Protein AF-A0A316L493-F1 (afdb_monomer)

Secondary structure (DSSP, 8-state):
---HHHHHHHHHHTT--HHHHHHHHHHTT-S---SSHHHHHHHHHHHHHHHH---PPPPPPEETTEEEEE-TTS-EEE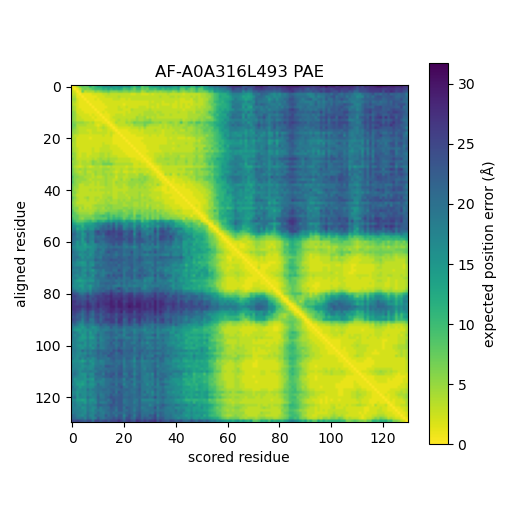EEEEEEETTEEEEEEEE-----GGGTT-EEEETTEEEEE-TTS-EEEEEE--

Mean predicted aligned error: 12.05 Å

Solvent-accessible surface area (backbone atoms only — not comparable to full-atom values): 7622 Å² total; per-residue (Å²): 131,80,53,68,28,53,51,41,54,48,29,57,73,73,67,51,52,68,66,58,38,40,48,54,36,43,76,67,65,46,95,70,77,67,93,45,73,72,52,38,52,54,50,22,50,53,44,41,45,64,73,70,40,88,73,70,72,81,75,76,50,64,54,96,88,33,52,28,45,70,27,74,81,76,44,76,40,47,42,38,56,50,74,78,50,99,87,41,64,40,92,61,62,39,70,58,63,66,72,38,66,94,43,37,61,38,72,42,42,38,94,60,26,41,37,35,26,36,81,80,4,40,46,76,44,81,43,76,61,129

Structure (mmCIF, N/CA/C/O backbone):
data_AF-A0A316L493-F1
#
_entry.id   AF-A0A316L493-F1
#
loop_
_atom_site.group_PDB
_atom_site.id
_atom_site.type_symbol
_atom_site.label_atom_id
_atom_site.label_alt_id
_atom_site.label_comp_id
_atom_site.label_asym_id
_atom_site.label_entity_id
_atom_site.label_seq_id
_atom_site.pdbx_PDB_ins_code
_atom_site.Cartn_x
_atom_site.Cartn_y
_atom_site.Cartn_z
_atom_site.occupancy
_atom_site.B_iso_or_equiv
_atom_site.auth_seq_id
_atom_site.auth_comp_id
_atom_site.auth_asym_id
_atom_site.auth_atom_id
_atom_site.pdbx_PDB_model_num
ATOM 1 N N . MET A 1 1 ? -22.157 -15.270 19.220 1.00 55.69 1 MET A N 1
ATOM 2 C CA . MET A 1 1 ? -21.992 -14.201 20.227 1.00 55.69 1 MET A CA 1
ATOM 3 C C . MET A 1 1 ? -21.548 -12.965 19.472 1.00 55.69 1 MET A C 1
ATOM 5 O O . MET A 1 1 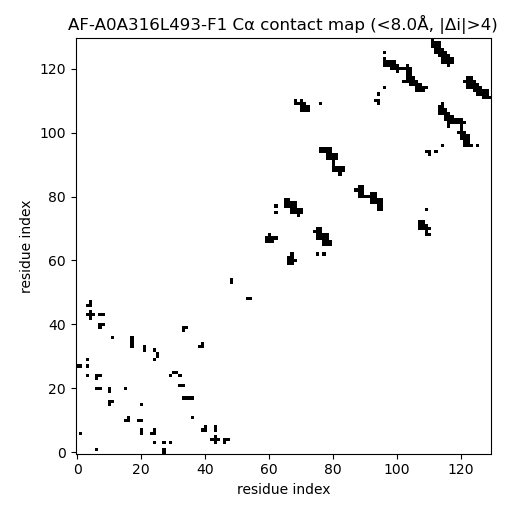? -20.551 -13.060 18.767 1.00 55.69 1 MET A O 1
ATOM 9 N N . ALA A 1 2 ? -22.327 -11.883 19.504 1.00 64.06 2 ALA A N 1
ATOM 10 C CA . ALA A 1 2 ? -21.920 -10.636 18.862 1.00 64.06 2 ALA A CA 1
ATOM 11 C C . ALA A 1 2 ? -20.696 -10.079 19.595 1.00 64.06 2 ALA A C 1
ATOM 13 O O . ALA A 1 2 ? -20.645 -10.099 20.827 1.00 64.06 2 ALA A O 1
ATOM 14 N N . LYS A 1 3 ? -19.699 -9.631 18.838 1.00 84.19 3 LYS A N 1
ATOM 15 C CA . LYS A 1 3 ? -18.497 -9.021 19.398 1.00 84.19 3 LYS A CA 1
ATOM 16 C C . LYS A 1 3 ? -18.849 -7.641 19.941 1.00 84.19 3 LYS A C 1
ATOM 18 O O . LYS A 1 3 ? -19.532 -6.864 19.275 1.00 84.19 3 LYS A O 1
ATOM 23 N N . PHE A 1 4 ? -18.381 -7.310 21.143 1.00 88.94 4 PHE A N 1
ATOM 24 C CA . PHE A 1 4 ? -18.660 -6.005 21.753 1.00 88.94 4 PHE A CA 1
ATOM 25 C C . PHE A 1 4 ? -18.145 -4.848 20.882 1.00 88.94 4 PHE A C 1
ATOM 27 O O . PHE A 1 4 ? -18.761 -3.784 20.839 1.00 88.94 4 PHE A O 1
ATOM 34 N N . SER A 1 5 ? -17.049 -5.068 20.145 1.00 87.19 5 SER A N 1
ATOM 35 C CA . SER A 1 5 ? -16.511 -4.113 19.171 1.00 87.19 5 SER A CA 1
ATOM 36 C C . SER A 1 5 ? -17.519 -3.786 18.056 1.00 87.19 5 SER A C 1
ATOM 38 O O . SER A 1 5 ? -17.696 -2.620 17.703 1.00 87.19 5 SER A O 1
ATOM 40 N N . GLU A 1 6 ? -18.226 -4.791 17.538 1.00 88.06 6 GLU A N 1
ATOM 41 C CA . GLU A 1 6 ? -19.202 -4.659 16.453 1.00 88.06 6 GLU A CA 1
ATOM 42 C C . GLU A 1 6 ? -20.473 -3.945 16.911 1.00 88.06 6 GLU A C 1
ATOM 44 O O . GLU A 1 6 ? -20.967 -3.080 16.190 1.00 88.06 6 GLU A O 1
ATOM 49 N N . ILE A 1 7 ? -20.960 -4.246 18.120 1.00 89.56 7 ILE A N 1
ATOM 50 C CA . ILE A 1 7 ? -22.132 -3.580 18.716 1.00 89.56 7 ILE A CA 1
ATOM 51 C C . ILE A 1 7 ? -21.896 -2.068 18.792 1.00 89.56 7 ILE A C 1
ATOM 53 O O . ILE A 1 7 ? -22.732 -1.274 18.363 1.00 89.56 7 ILE A O 1
ATOM 57 N N . ILE A 1 8 ? -20.716 -1.661 19.264 1.00 89.44 8 ILE A N 1
ATOM 58 C CA . ILE A 1 8 ? -20.372 -0.244 19.394 1.00 89.44 8 ILE A CA 1
ATOM 59 C C . ILE A 1 8 ? -20.182 0.416 18.020 1.00 89.44 8 ILE A C 1
ATOM 61 O O . ILE A 1 8 ? -20.673 1.523 17.791 1.00 89.44 8 ILE A O 1
ATOM 65 N N . LEU A 1 9 ? -19.477 -0.247 17.095 1.00 88.44 9 LEU A N 1
ATOM 66 C CA . LEU A 1 9 ? -19.215 0.298 15.759 1.00 88.44 9 LEU A CA 1
ATOM 67 C C . LEU A 1 9 ? -20.494 0.444 14.931 1.00 88.44 9 LEU A C 1
ATOM 69 O O . LEU A 1 9 ? -20.652 1.461 14.255 1.00 88.44 9 LEU A O 1
ATOM 73 N N . ASN A 1 10 ? -21.390 -0.542 14.977 1.00 88.94 10 ASN A N 1
ATOM 74 C CA . ASN A 1 10 ? -22.662 -0.490 14.262 1.00 88.94 10 ASN A CA 1
ATOM 75 C C . ASN A 1 10 ? -23.610 0.505 14.925 1.00 88.94 10 ASN A C 1
ATOM 77 O O . ASN A 1 10 ? -24.116 1.379 14.237 1.00 88.94 10 ASN A O 1
ATOM 81 N N . GLY A 1 11 ? -23.733 0.493 16.257 1.00 87.50 11 GLY A N 1
ATOM 82 C CA . GLY A 1 11 ? -24.549 1.478 16.967 1.00 87.50 11 GLY A CA 1
ATOM 83 C C . GLY A 1 11 ? -24.139 2.922 16.672 1.00 87.50 11 GLY A C 1
ATOM 84 O O . GLY A 1 11 ? -24.996 3.757 16.397 1.00 87.50 11 GLY A O 1
ATOM 85 N N . LYS A 1 12 ? -22.832 3.214 16.606 1.00 86.44 12 LYS A N 1
ATOM 86 C CA . LYS A 1 12 ? -22.351 4.536 16.179 1.00 86.44 12 LYS A CA 1
ATOM 87 C C . LYS A 1 12 ? -22.729 4.858 14.725 1.00 86.44 12 LYS A C 1
ATOM 89 O O . LYS A 1 12 ? -23.133 5.985 14.451 1.00 86.44 12 LYS A O 1
ATOM 94 N N . LYS A 1 13 ? -22.559 3.915 13.791 1.00 88.44 13 LYS A N 1
ATOM 95 C CA . LYS A 1 13 ? -22.896 4.118 12.366 1.00 88.44 13 LYS A CA 1
ATOM 96 C C . LYS A 1 13 ? -24.390 4.338 12.149 1.00 88.44 13 LYS A C 1
ATOM 98 O O . LYS A 1 13 ? -24.758 5.171 11.330 1.00 88.44 13 LYS A O 1
ATOM 103 N N . ASP A 1 14 ? -25.210 3.629 12.913 1.00 87.94 14 ASP A N 1
ATOM 104 C CA . ASP A 1 14 ? -26.668 3.691 12.859 1.00 87.94 14 ASP A CA 1
ATOM 105 C C . ASP A 1 14 ? -27.228 4.919 13.603 1.00 87.94 14 ASP A C 1
ATOM 107 O O . ASP A 1 14 ? -28.436 5.134 13.621 1.00 87.94 14 ASP A O 1
ATOM 111 N N . GLY A 1 15 ? -26.365 5.733 14.226 1.00 86.69 15 GLY A N 1
ATOM 112 C CA . GLY A 1 15 ? -26.767 6.919 14.983 1.00 86.69 15 GLY A CA 1
ATOM 113 C C . GLY A 1 15 ? -27.461 6.607 16.311 1.00 86.69 15 GLY A C 1
ATOM 114 O O . GLY A 1 15 ? -28.144 7.479 16.847 1.00 86.69 15 GLY A O 1
ATOM 115 N N . LYS A 1 16 ? -27.292 5.390 16.847 1.00 88.62 16 LYS A N 1
ATOM 116 C CA . LYS A 1 16 ? -27.854 4.990 18.141 1.00 88.62 16 LYS A CA 1
ATOM 117 C C . LYS A 1 16 ? -27.262 5.817 19.276 1.00 88.62 16 LYS A C 1
ATOM 119 O O . LYS A 1 16 ? -26.096 6.225 19.261 1.00 88.62 16 LYS A O 1
ATOM 124 N N . THR A 1 17 ? -28.074 6.017 20.298 1.00 89.50 17 THR A N 1
ATOM 125 C CA . THR A 1 17 ? -27.675 6.667 21.543 1.00 89.50 17 THR A CA 1
ATOM 126 C C . THR A 1 17 ? -26.778 5.753 22.386 1.00 89.50 17 THR A C 1
ATOM 128 O O . THR A 1 17 ? -26.774 4.529 22.251 1.00 89.50 17 THR A O 1
ATOM 131 N N . LEU A 1 18 ? -26.020 6.347 23.313 1.00 87.94 18 LEU A N 1
ATOM 132 C CA . LEU A 1 18 ? -25.192 5.601 24.272 1.00 87.94 18 LEU A CA 1
ATOM 133 C C . LEU A 1 18 ? -25.994 4.600 25.106 1.00 87.94 18 LEU A C 1
ATOM 135 O O . LEU A 1 18 ? -25.470 3.549 25.466 1.00 87.94 18 LEU A O 1
ATOM 139 N N . GLU A 1 19 ? -27.243 4.930 25.429 1.00 88.69 19 GLU A N 1
ATOM 140 C CA . GLU A 1 19 ? -28.122 4.073 26.222 1.00 88.69 19 GLU A CA 1
ATOM 141 C C . GLU A 1 19 ? -28.489 2.799 25.463 1.00 88.69 19 GLU A C 1
ATOM 143 O O . GLU A 1 19 ? -28.388 1.705 26.017 1.00 88.69 19 GLU A O 1
ATOM 148 N N . GLU A 1 20 ? -28.829 2.926 24.179 1.00 90.56 20 GLU A N 1
ATOM 149 C CA . GLU A 1 20 ? -29.121 1.789 23.303 1.00 90.56 20 GLU A CA 1
ATOM 150 C C . GLU A 1 20 ? -27.888 0.898 23.125 1.00 90.56 20 GLU A C 1
ATOM 152 O O . GLU A 1 20 ? -27.977 -0.319 23.286 1.00 90.56 20 GLU A O 1
ATOM 157 N N . ILE A 1 21 ? -26.715 1.500 22.898 1.00 90.25 21 ILE A N 1
ATOM 158 C CA . ILE A 1 21 ? -25.452 0.756 22.783 1.00 90.25 21 ILE A CA 1
ATOM 159 C C . ILE A 1 21 ? -25.131 0.025 24.096 1.00 90.25 21 ILE A C 1
ATOM 161 O O . ILE A 1 21 ? -24.781 -1.153 24.078 1.00 90.25 21 ILE A O 1
ATOM 165 N N . ASN A 1 22 ? -25.277 0.682 25.250 1.00 90.50 22 ASN A N 1
ATOM 166 C CA . ASN A 1 22 ? -25.043 0.061 26.558 1.00 90.50 22 ASN A CA 1
ATOM 167 C C . ASN A 1 22 ? -26.040 -1.068 26.860 1.00 90.50 22 ASN A C 1
ATOM 169 O O . ASN A 1 22 ? -25.666 -2.058 27.494 1.00 90.50 22 ASN A O 1
ATOM 173 N N . LYS A 1 23 ? -27.291 -0.945 26.401 1.00 92.50 23 LYS A N 1
ATOM 174 C CA . LYS A 1 23 ? -28.301 -1.999 26.521 1.00 92.50 23 LYS A CA 1
ATOM 175 C C . LYS A 1 23 ? -27.908 -3.230 25.704 1.00 92.50 23 LYS A C 1
ATOM 177 O O . LYS A 1 23 ? -27.852 -4.320 26.266 1.00 92.50 23 LYS A O 1
ATOM 182 N N . GLU A 1 24 ? -27.548 -3.046 24.436 1.00 89.75 24 GLU A N 1
ATOM 183 C CA . GLU A 1 24 ? -27.096 -4.134 23.555 1.00 89.75 24 GLU A CA 1
ATOM 184 C C . GLU A 1 24 ? -25.806 -4.792 24.071 1.00 89.75 24 GLU A C 1
ATOM 186 O O . GLU A 1 24 ? -25.676 -6.015 24.052 1.00 89.75 24 GLU A O 1
ATOM 191 N N . LEU A 1 25 ? -24.869 -4.004 24.609 1.00 89.62 25 LEU A N 1
ATOM 192 C CA . LEU A 1 25 ? -23.659 -4.524 25.251 1.00 89.62 25 LEU A CA 1
ATOM 193 C C . LEU A 1 25 ? -23.988 -5.396 26.468 1.00 89.62 25 LEU A C 1
ATOM 195 O O . LEU A 1 25 ? -23.423 -6.480 26.614 1.00 89.62 25 LEU A O 1
ATOM 199 N N . LYS A 1 26 ? -24.910 -4.953 27.330 1.00 90.44 26 LYS A N 1
ATOM 200 C CA . LYS A 1 26 ? -25.338 -5.711 28.513 1.00 90.44 26 LYS A CA 1
ATOM 201 C C . LYS A 1 26 ? -26.075 -6.997 28.130 1.00 90.44 26 LYS A C 1
ATOM 203 O O . LYS A 1 26 ? -25.822 -8.033 28.738 1.00 90.44 26 LYS A O 1
ATOM 208 N N . GLU A 1 27 ? -26.929 -6.950 27.108 1.00 89.69 27 GLU A N 1
ATOM 209 C CA . GLU A 1 27 ? -27.595 -8.132 26.535 1.00 89.69 27 GLU A CA 1
ATOM 210 C C . GLU A 1 27 ? -26.586 -9.118 25.926 1.00 89.69 27 GLU A C 1
ATOM 212 O O . GLU A 1 27 ? -26.744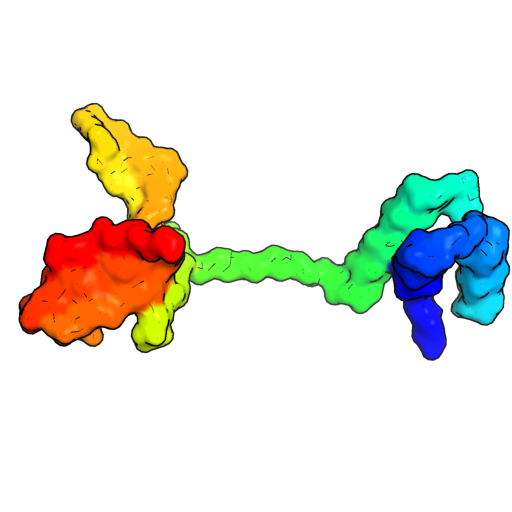 -10.330 26.061 1.00 89.69 27 GLU A O 1
ATOM 217 N N . ALA A 1 28 ? -25.497 -8.612 25.342 1.00 87.88 28 ALA A N 1
ATOM 218 C CA . ALA A 1 28 ? -24.373 -9.419 24.873 1.00 87.88 28 ALA A CA 1
ATOM 219 C C . ALA A 1 28 ? -23.449 -9.925 26.006 1.00 87.88 28 ALA A C 1
ATOM 221 O O . ALA A 1 28 ? -22.490 -10.648 25.731 1.00 87.88 28 ALA A O 1
ATOM 222 N N . GLY A 1 29 ? -23.730 -9.580 27.270 1.00 87.69 29 GLY A N 1
ATOM 223 C CA . GLY A 1 29 ? -22.994 -10.050 28.448 1.00 87.69 29 GLY A CA 1
ATOM 224 C C . GLY A 1 29 ? -21.827 -9.160 28.889 1.00 87.69 29 GLY A C 1
ATOM 225 O O . GLY A 1 29 ? -20.962 -9.621 29.634 1.00 87.69 29 GLY A O 1
ATOM 226 N N . ALA A 1 30 ? -21.763 -7.902 28.444 1.00 87.19 30 ALA A N 1
ATOM 227 C CA . ALA A 1 30 ? -20.734 -6.967 28.889 1.00 87.19 30 ALA A CA 1
ATOM 228 C C . ALA A 1 30 ? -20.904 -6.613 30.376 1.00 87.19 30 ALA A C 1
ATOM 230 O O . ALA A 1 30 ? -21.992 -6.276 30.841 1.00 87.19 30 ALA A O 1
ATOM 231 N N . THR A 1 31 ? -19.795 -6.612 31.116 1.00 88.69 31 THR A N 1
ATOM 232 C CA . THR A 1 31 ? -19.725 -6.178 32.525 1.00 88.69 31 THR A CA 1
ATOM 233 C C . THR A 1 31 ? -19.343 -4.702 32.681 1.00 88.69 31 THR A C 1
ATOM 235 O O . THR A 1 31 ? -19.122 -4.232 33.795 1.00 88.69 31 THR A O 1
ATOM 238 N N . PHE A 1 32 ? -19.248 -3.959 31.574 1.00 87.75 32 PHE A N 1
ATOM 239 C CA . PHE A 1 32 ? -18.854 -2.551 31.535 1.00 87.75 32 PHE A CA 1
ATOM 240 C C . PHE A 1 32 ? -19.915 -1.697 30.833 1.00 87.75 32 PHE A C 1
ATOM 242 O O . PHE A 1 32 ? -20.699 -2.194 30.029 1.00 87.75 32 PHE A O 1
ATOM 249 N N . SER A 1 33 ? -19.901 -0.395 31.114 1.00 87.94 33 SER A N 1
ATOM 250 C CA . SER A 1 33 ? -20.774 0.609 30.498 1.00 87.94 33 SER A CA 1
ATOM 251 C C . SER A 1 33 ? -19.949 1.779 29.975 1.00 87.94 33 SER A C 1
ATOM 253 O O . SER A 1 33 ? -18.997 2.204 30.632 1.00 87.94 33 SER A O 1
ATOM 255 N N . LEU A 1 34 ? -20.344 2.325 28.833 1.00 89.38 34 LEU A N 1
ATOM 256 C CA . LEU A 1 34 ? -19.712 3.472 28.188 1.00 89.38 34 LEU A CA 1
ATOM 257 C C . LEU A 1 34 ? -20.307 4.780 28.724 1.00 89.38 34 LEU A C 1
ATOM 259 O O . LEU A 1 34 ? -21.529 4.878 28.858 1.00 89.38 34 LEU A O 1
ATOM 263 N N . LYS A 1 35 ? -19.469 5.788 29.005 1.00 88.69 35 LYS A N 1
ATOM 264 C CA . LYS A 1 35 ? -19.911 7.098 29.528 1.00 88.69 35 LYS A CA 1
ATOM 265 C C . LYS A 1 35 ? -19.957 8.194 28.465 1.00 88.69 35 LYS A C 1
ATOM 267 O O . LYS A 1 35 ? -20.566 9.235 28.684 1.00 88.69 35 LYS A O 1
A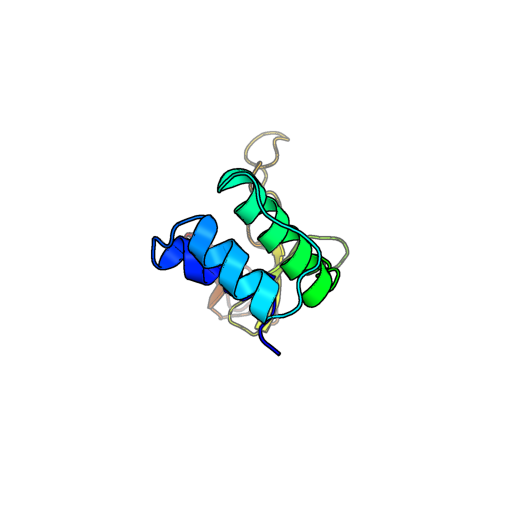TOM 272 N N . SER A 1 36 ? -19.302 7.990 27.323 1.00 89.12 36 SER A N 1
ATOM 273 C CA . SER A 1 36 ? -19.302 8.929 26.197 1.00 89.12 36 SER A CA 1
ATOM 274 C C . SER A 1 36 ? -19.085 8.205 24.864 1.00 89.12 36 SER A C 1
ATOM 276 O O . SER A 1 36 ? -18.528 7.108 24.834 1.00 89.12 36 SER A O 1
ATOM 278 N N . MET A 1 37 ? -19.473 8.828 23.745 1.00 83.38 37 MET A N 1
ATOM 279 C CA . MET A 1 37 ? -19.239 8.260 22.407 1.00 83.38 37 MET A CA 1
ATOM 280 C C . MET A 1 37 ? -17.744 8.197 22.065 1.00 83.38 37 MET A C 1
ATOM 282 O O . MET A 1 37 ? -17.297 7.252 21.426 1.00 83.38 37 MET A O 1
ATOM 286 N N . SER A 1 38 ? -16.944 9.144 22.567 1.00 85.12 38 SER A N 1
ATOM 287 C CA . SER A 1 38 ? -15.483 9.093 22.434 1.00 85.12 38 SER A CA 1
ATOM 288 C C . SER A 1 38 ? -14.884 7.879 23.151 1.00 85.12 38 SER A C 1
ATOM 290 O O . SER A 1 38 ? -13.959 7.250 22.638 1.00 85.12 38 SER A O 1
ATOM 292 N N . GLU A 1 39 ? -15.397 7.537 24.336 1.00 85.62 39 GLU A N 1
ATOM 293 C CA . GLU A 1 39 ? -14.982 6.336 25.066 1.00 85.62 39 GLU A CA 1
ATOM 294 C C . GLU A 1 39 ? -15.440 5.065 24.343 1.00 85.62 39 GLU A C 1
ATOM 296 O O . GLU A 1 39 ? -14.673 4.108 24.248 1.00 85.62 39 GLU A O 1
ATOM 301 N N . ALA A 1 40 ? -16.653 5.079 23.782 1.00 85.44 40 ALA A N 1
ATOM 302 C CA . ALA A 1 40 ? -17.186 3.998 22.959 1.00 85.44 40 ALA A CA 1
ATOM 303 C C . ALA A 1 40 ? -16.229 3.651 21.809 1.00 85.44 40 ALA A C 1
ATOM 305 O O . ALA A 1 40 ? -15.865 2.490 21.633 1.00 85.44 40 ALA A O 1
ATOM 306 N N . GLU A 1 41 ? -15.743 4.654 21.079 1.00 84.31 41 GLU A N 1
ATOM 307 C CA . GLU A 1 41 ? -14.795 4.460 19.976 1.00 84.31 41 GLU A CA 1
ATOM 308 C C . GLU A 1 41 ? -13.464 3.866 20.428 1.00 84.31 41 GLU A C 1
ATOM 310 O O . GLU A 1 41 ? -12.980 2.901 19.829 1.00 84.31 41 GLU A O 1
ATOM 315 N N . ALA A 1 42 ? -12.883 4.413 21.498 1.00 85.44 42 ALA A N 1
ATOM 316 C CA . ALA A 1 42 ? -11.634 3.905 22.052 1.00 85.44 42 ALA A CA 1
ATOM 317 C C . ALA A 1 42 ? -11.789 2.448 22.515 1.00 85.44 42 ALA A C 1
ATOM 319 O O . ALA A 1 42 ? -10.937 1.604 22.227 1.00 85.44 42 ALA A O 1
ATOM 320 N N . LYS A 1 43 ? -12.910 2.134 23.175 1.00 86.56 43 LYS A N 1
ATOM 321 C CA . LYS A 1 43 ? -13.218 0.786 23.654 1.00 86.56 43 LYS A CA 1
ATOM 322 C C . LYS A 1 43 ? -13.446 -0.184 22.500 1.00 86.56 43 LYS A C 1
ATOM 324 O O . LYS A 1 43 ? -12.906 -1.284 22.533 1.00 86.56 43 LYS A O 1
ATOM 329 N N . ALA A 1 44 ? -14.187 0.225 21.472 1.00 85.44 44 ALA A N 1
ATOM 330 C CA . ALA A 1 44 ? -14.432 -0.585 20.286 1.00 85.44 44 ALA A CA 1
ATOM 331 C C . ALA A 1 44 ? -13.133 -0.909 19.545 1.00 85.44 44 ALA A C 1
ATOM 333 O O . ALA A 1 44 ? -12.931 -2.052 19.140 1.00 85.44 44 ALA A O 1
ATOM 334 N N . LYS A 1 45 ? -12.230 0.072 19.417 1.00 82.88 45 LYS A N 1
ATOM 335 C CA . LYS A 1 45 ? -10.905 -0.131 18.825 1.00 82.88 45 LYS A CA 1
ATOM 336 C C . LYS A 1 45 ? -10.068 -1.115 19.645 1.00 82.88 45 LYS A C 1
ATOM 338 O O . LYS A 1 45 ? -9.549 -2.064 19.074 1.00 82.88 45 LYS A O 1
ATOM 343 N N . ALA A 1 46 ? -10.005 -0.943 20.966 1.00 84.75 46 ALA A N 1
ATOM 344 C CA . ALA A 1 46 ? -9.264 -1.844 21.849 1.00 84.75 46 ALA A CA 1
ATOM 345 C C . ALA A 1 46 ? -9.823 -3.280 21.836 1.00 84.75 46 ALA A C 1
ATOM 347 O O . ALA A 1 46 ? -9.061 -4.238 21.759 1.00 84.75 46 ALA A O 1
ATOM 348 N N . LEU A 1 47 ? -11.152 -3.438 21.861 1.00 84.75 47 LEU A N 1
ATOM 349 C CA . LEU A 1 47 ? -11.817 -4.742 21.747 1.00 84.75 47 LEU A CA 1
ATOM 350 C C . LEU A 1 47 ? -11.531 -5.392 20.393 1.00 84.75 47 LEU A C 1
ATOM 352 O O . LEU A 1 47 ? -11.222 -6.576 20.337 1.00 84.75 47 LEU A O 1
ATOM 356 N N . LYS A 1 48 ? -11.572 -4.612 19.309 1.00 82.19 48 LYS A N 1
ATOM 357 C CA . LYS A 1 48 ? -11.244 -5.101 17.970 1.00 82.19 48 LYS A CA 1
ATOM 358 C C . LYS A 1 48 ? -9.781 -5.534 17.869 1.00 82.19 48 LYS A C 1
ATOM 360 O O . LYS A 1 48 ? -9.513 -6.581 17.302 1.00 82.19 48 LYS A O 1
ATOM 365 N N . GLU A 1 49 ? -8.846 -4.777 18.440 1.00 79.75 49 GLU A N 1
ATOM 366 C CA . GLU A 1 49 ? -7.424 -5.151 18.502 1.00 79.75 49 GLU A CA 1
ATOM 367 C C . GLU A 1 49 ? -7.198 -6.417 19.348 1.00 79.75 49 GLU A C 1
ATOM 369 O O . GLU A 1 49 ? -6.386 -7.265 18.985 1.00 79.75 49 GLU A O 1
ATOM 374 N N . GLN A 1 50 ? -7.948 -6.592 20.440 1.00 79.12 50 GLN A N 1
ATOM 375 C CA . GLN A 1 50 ? -7.911 -7.813 21.248 1.00 79.12 50 GLN A CA 1
ATOM 376 C C . GLN A 1 50 ? -8.483 -9.026 20.491 1.00 79.12 50 GLN A C 1
ATOM 378 O O . GLN A 1 50 ? -7.934 -10.122 20.585 1.00 79.12 50 GLN A O 1
ATOM 383 N N . GLU A 1 51 ? -9.569 -8.839 19.737 1.00 75.25 51 GLU A N 1
ATOM 384 C CA . GLU A 1 51 ? -10.236 -9.885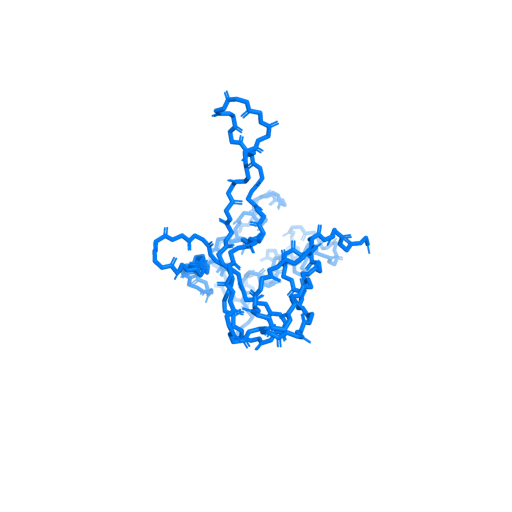 18.948 1.00 75.25 51 GLU A CA 1
ATOM 385 C C . GLU A 1 51 ? -9.459 -10.274 17.686 1.00 75.25 51 GLU A C 1
ATOM 387 O O . GLU A 1 51 ? -9.430 -11.445 17.313 1.00 75.25 51 GLU A O 1
ATOM 392 N N . GLU A 1 52 ? -8.864 -9.297 17.003 1.00 69.44 52 GLU A N 1
ATOM 393 C CA . GLU A 1 52 ? -8.048 -9.509 15.806 1.00 69.44 52 GLU A CA 1
ATOM 394 C C . GLU A 1 52 ? -6.624 -9.979 16.143 1.00 69.44 52 GLU A C 1
ATOM 396 O O . GLU A 1 52 ? -5.889 -10.400 15.247 1.00 69.44 52 GLU A O 1
ATOM 401 N N . GLY A 1 53 ? -6.247 -9.930 17.425 1.00 65.56 53 GLY A N 1
ATOM 402 C CA . GLY A 1 53 ? -4.880 -10.130 17.882 1.00 65.56 53 GLY A CA 1
ATOM 403 C C . GLY A 1 53 ? -3.954 -9.001 17.420 1.00 65.56 53 GLY A C 1
ATOM 404 O O . GLY A 1 53 ? -4.324 -8.118 16.643 1.00 65.56 53 GLY A O 1
ATOM 405 N N . PHE A 1 54 ? -2.703 -9.025 17.883 1.00 63.72 54 PHE A N 1
ATOM 406 C CA . PHE A 1 54 ? -1.687 -8.109 17.371 1.00 63.72 54 PHE A CA 1
ATOM 407 C C . PHE A 1 54 ? -1.444 -8.396 15.882 1.00 63.72 54 PHE A C 1
ATOM 409 O O . PHE A 1 54 ? -0.684 -9.296 15.518 1.00 63.72 54 PHE A O 1
ATOM 416 N N . LYS A 1 55 ? -2.082 -7.616 15.007 1.00 59.97 55 LYS A N 1
ATOM 417 C CA . LYS A 1 55 ? -1.744 -7.571 13.586 1.00 59.97 55 LYS A CA 1
ATOM 418 C C . LYS A 1 55 ? -0.397 -6.873 13.457 1.00 59.97 55 LYS A C 1
ATOM 420 O O . LYS A 1 55 ? -0.326 -5.647 13.373 1.00 59.97 55 LYS A O 1
ATOM 425 N N . LYS A 1 56 ? 0.680 -7.662 13.482 1.00 52.94 56 LYS A N 1
ATOM 426 C CA . LYS A 1 56 ? 2.018 -7.192 13.116 1.00 52.94 56 LYS A CA 1
ATOM 427 C C . LYS A 1 56 ? 1.885 -6.493 11.762 1.00 52.94 56 LYS A C 1
ATOM 429 O O . LYS A 1 56 ? 1.337 -7.083 10.833 1.00 52.94 56 LYS A O 1
ATOM 434 N N . GLY A 1 57 ? 2.303 -5.228 11.684 1.00 61.03 57 GLY A N 1
ATOM 435 C CA . GLY A 1 57 ? 2.312 -4.499 10.417 1.00 61.03 57 GLY A CA 1
ATOM 436 C C . GLY A 1 57 ? 3.010 -5.350 9.363 1.00 61.03 57 GLY A C 1
ATOM 437 O O . GLY A 1 57 ? 4.010 -5.999 9.677 1.00 61.03 57 GLY A O 1
ATOM 438 N N . GLU A 1 58 ? 2.441 -5.409 8.162 1.00 65.38 58 GLU A N 1
ATOM 439 C CA . GLU A 1 58 ? 2.996 -6.210 7.077 1.00 65.38 58 GLU A CA 1
ATOM 440 C C . GLU A 1 58 ? 4.452 -5.784 6.871 1.00 65.38 58 GLU A C 1
ATOM 442 O O . GLU A 1 58 ? 4.740 -4.599 6.668 1.00 65.38 58 GLU A O 1
ATOM 447 N N . GLU A 1 59 ? 5.381 -6.726 7.053 1.00 68.75 59 GLU A N 1
ATOM 448 C CA . GLU A 1 59 ? 6.793 -6.400 6.932 1.00 68.75 59 GLU A CA 1
ATOM 449 C C . GLU A 1 59 ? 7.045 -5.955 5.493 1.00 68.75 59 GLU A C 1
ATOM 451 O O . GLU A 1 59 ? 6.678 -6.667 4.554 1.00 68.75 59 GLU A O 1
ATOM 456 N N . PRO A 1 60 ? 7.636 -4.766 5.292 1.00 78.94 60 PRO A N 1
ATOM 457 C CA . PRO A 1 60 ? 7.908 -4.294 3.952 1.00 78.94 60 PRO A CA 1
ATOM 458 C C . PRO A 1 60 ? 8.817 -5.298 3.250 1.00 78.94 60 PRO A C 1
ATOM 460 O O . PRO A 1 60 ? 9.796 -5.772 3.827 1.00 78.94 60 PRO A O 1
ATOM 463 N N . LEU A 1 61 ? 8.507 -5.600 1.991 1.00 84.62 61 LEU A N 1
ATOM 464 C CA . LEU A 1 61 ? 9.339 -6.476 1.182 1.00 84.62 61 LEU A CA 1
ATOM 465 C C . LEU A 1 61 ? 10.754 -5.885 1.107 1.00 84.62 61 LEU A C 1
ATOM 467 O O . LEU A 1 61 ? 10.937 -4.744 0.682 1.00 84.62 61 LEU A O 1
ATOM 471 N N . MET A 1 62 ? 11.756 -6.651 1.531 1.00 86.69 62 MET A N 1
ATOM 472 C CA . MET A 1 62 ? 13.164 -6.257 1.482 1.00 86.69 62 MET A CA 1
ATOM 473 C C . MET A 1 62 ? 13.913 -7.175 0.518 1.00 86.69 62 MET A C 1
ATOM 475 O O . MET A 1 62 ? 13.817 -8.395 0.620 1.00 86.69 62 MET A O 1
ATOM 479 N N . VAL A 1 63 ? 14.696 -6.596 -0.390 1.00 85.81 63 VAL A N 1
ATOM 480 C CA . VAL A 1 63 ? 15.637 -7.322 -1.255 1.00 85.81 63 VAL A CA 1
ATOM 481 C C . VAL A 1 63 ? 17.029 -6.768 -0.994 1.00 85.81 63 VAL A C 1
ATOM 483 O O . VAL A 1 63 ? 17.270 -5.578 -1.197 1.00 85.81 63 VAL A O 1
ATOM 486 N N . ASP A 1 64 ? 17.936 -7.620 -0.517 1.00 85.25 64 ASP A N 1
ATOM 487 C CA . ASP A 1 64 ? 19.304 -7.255 -0.115 1.00 85.25 64 ASP A CA 1
ATOM 488 C C . ASP A 1 64 ? 19.353 -6.100 0.906 1.00 85.25 64 ASP A C 1
ATOM 490 O O . ASP A 1 64 ? 20.168 -5.186 0.806 1.00 85.25 64 ASP A O 1
ATOM 494 N N . GLY A 1 65 ? 18.418 -6.087 1.863 1.00 84.62 65 GLY A N 1
ATOM 495 C CA . GLY A 1 65 ? 18.303 -5.020 2.868 1.00 84.62 65 GLY A CA 1
ATOM 496 C C . GLY A 1 65 ? 17.767 -3.686 2.328 1.00 84.62 65 GLY A C 1
ATOM 497 O O . GLY A 1 65 ? 17.719 -2.696 3.060 1.00 84.62 65 GLY A O 1
ATOM 498 N N . VAL A 1 66 ? 17.343 -3.640 1.062 1.00 85.44 66 VAL A N 1
ATOM 499 C CA . VAL A 1 66 ? 16.724 -2.470 0.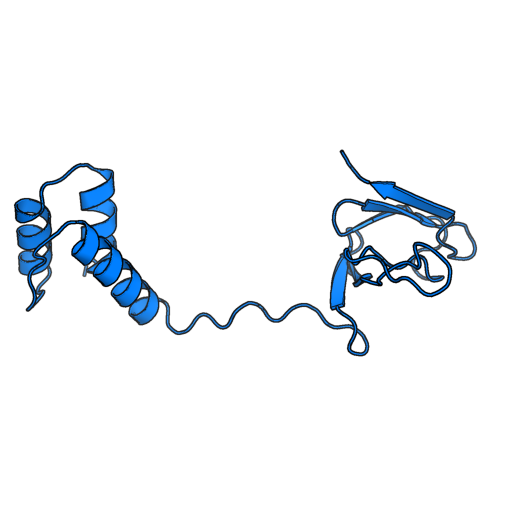437 1.00 85.44 66 VAL A CA 1
ATOM 500 C C . VAL A 1 66 ? 15.226 -2.704 0.296 1.00 85.44 66 VAL A C 1
ATOM 502 O O . VAL A 1 66 ? 14.799 -3.751 -0.185 1.00 85.44 66 VAL A O 1
ATOM 505 N N . LEU A 1 67 ? 14.432 -1.696 0.670 1.00 88.56 67 LEU A N 1
ATOM 506 C CA . LEU A 1 67 ? 12.987 -1.681 0.435 1.00 88.56 67 LEU A CA 1
ATOM 507 C C . LEU A 1 67 ? 12.707 -2.026 -1.027 1.00 88.56 67 LEU A C 1
ATOM 509 O O . LEU A 1 67 ? 13.246 -1.382 -1.924 1.00 88.56 67 LEU A O 1
ATOM 513 N N . ALA A 1 68 ? 11.842 -2.993 -1.256 1.00 91.62 68 ALA A N 1
ATOM 514 C CA . ALA A 1 68 ? 11.382 -3.393 -2.564 1.00 91.62 68 ALA A CA 1
ATOM 515 C C . ALA A 1 68 ? 9.858 -3.383 -2.598 1.00 91.62 68 ALA A C 1
ATOM 517 O O . ALA A 1 68 ? 9.178 -3.400 -1.574 1.00 91.62 68 ALA A O 1
ATOM 518 N N . ILE A 1 69 ? 9.323 -3.341 -3.805 1.00 91.44 69 ILE A N 1
ATOM 519 C CA . ILE A 1 69 ? 7.898 -3.520 -4.057 1.00 91.44 69 ILE A CA 1
ATOM 520 C C . ILE A 1 69 ? 7.729 -4.565 -5.144 1.00 91.44 69 ILE A C 1
ATOM 522 O O . ILE A 1 69 ? 8.629 -4.762 -5.963 1.00 91.44 69 ILE A O 1
ATOM 526 N N . MET A 1 70 ? 6.581 -5.231 -5.155 1.00 93.69 70 MET A N 1
ATOM 527 C CA . MET A 1 70 ? 6.253 -6.154 -6.230 1.00 93.69 70 MET A CA 1
ATOM 528 C C . MET A 1 70 ? 5.902 -5.365 -7.495 1.00 93.69 70 MET A C 1
ATOM 530 O O . MET A 1 70 ? 5.070 -4.457 -7.441 1.00 93.69 70 MET A O 1
ATOM 534 N N . ALA A 1 71 ? 6.550 -5.681 -8.615 1.00 93.75 71 ALA A N 1
ATOM 535 C CA . ALA A 1 71 ? 6.198 -5.123 -9.915 1.00 93.75 71 ALA A CA 1
ATOM 536 C C . ALA A 1 71 ? 5.098 -5.956 -10.597 1.00 93.75 71 ALA A C 1
ATOM 538 O O . ALA A 1 71 ? 4.792 -7.075 -10.180 1.00 93.75 71 ALA A O 1
ATOM 539 N N . SER A 1 72 ? 4.512 -5.419 -11.669 1.00 93.19 72 SER A N 1
ATOM 540 C CA . SER A 1 72 ? 3.434 -6.062 -12.437 1.00 93.19 72 SER A CA 1
ATOM 541 C C . SER A 1 72 ? 3.814 -7.416 -13.051 1.00 93.19 72 SER A C 1
ATOM 543 O O . SER A 1 72 ? 2.936 -8.188 -13.415 1.00 93.19 72 SER A O 1
ATOM 545 N N . ASP A 1 73 ? 5.109 -7.707 -13.177 1.00 91.19 73 ASP A N 1
ATOM 546 C CA . ASP A 1 73 ? 5.645 -8.982 -13.663 1.00 91.19 73 ASP A CA 1
ATOM 547 C C . ASP A 1 73 ? 5.833 -10.033 -12.552 1.00 91.19 73 ASP A C 1
ATOM 549 O O . ASP A 1 73 ? 6.398 -11.098 -12.799 1.00 91.19 73 ASP A O 1
ATOM 553 N N . GLY A 1 74 ? 5.390 -9.738 -11.324 1.00 90.75 74 GLY A N 1
ATOM 554 C CA . GLY A 1 74 ? 5.505 -10.635 -10.171 1.00 90.75 74 GLY A CA 1
ATOM 555 C C . GLY A 1 74 ? 6.926 -10.762 -9.618 1.00 90.75 74 GLY A C 1
ATOM 556 O O . GLY A 1 74 ? 7.180 -11.627 -8.779 1.00 90.75 74 GLY A O 1
ATOM 557 N N . LYS A 1 75 ? 7.858 -9.905 -10.053 1.00 91.75 75 LYS A N 1
ATOM 558 C CA . LYS A 1 75 ? 9.221 -9.845 -9.517 1.00 91.75 75 LYS A CA 1
ATOM 559 C C . LYS A 1 75 ? 9.397 -8.594 -8.654 1.00 91.75 75 LYS A C 1
ATOM 561 O O . LYS A 1 75 ? 8.893 -7.523 -9.004 1.00 91.75 75 LYS A O 1
ATOM 566 N N . PRO A 1 76 ? 10.163 -8.663 -7.554 1.00 93.12 76 PRO A N 1
ATOM 567 C CA . PRO A 1 76 ? 10.446 -7.479 -6.762 1.00 93.12 76 PRO A CA 1
ATOM 568 C C . PRO A 1 76 ? 11.305 -6.475 -7.540 1.00 93.12 76 PRO A C 1
ATOM 570 O O . PRO A 1 76 ? 12.110 -6.829 -8.408 1.00 93.12 76 PRO A O 1
ATOM 573 N N . ILE A 1 77 ? 11.151 -5.197 -7.214 1.00 92.25 77 ILE A N 1
ATOM 574 C CA . ILE A 1 77 ? 12.026 -4.122 -7.675 1.00 92.25 77 ILE A CA 1
ATOM 575 C C . ILE A 1 77 ? 12.438 -3.255 -6.492 1.00 92.25 77 ILE A C 1
ATOM 577 O O . ILE A 1 77 ? 11.609 -2.833 -5.684 1.00 92.25 77 ILE A O 1
ATOM 581 N N . LYS A 1 78 ? 13.745 -3.004 -6.384 1.00 93.44 78 LYS A N 1
ATOM 582 C CA . LYS A 1 78 ? 14.324 -2.184 -5.318 1.00 93.44 78 LYS A CA 1
ATOM 583 C C . LYS A 1 78 ? 13.850 -0.740 -5.459 1.00 93.44 78 LYS A C 1
ATOM 585 O O . LYS A 1 78 ? 13.865 -0.175 -6.549 1.00 93.44 78 LYS A O 1
ATOM 590 N N . MET A 1 79 ? 13.480 -0.132 -4.344 1.00 90.62 79 MET A N 1
ATOM 591 C CA . MET A 1 79 ? 13.108 1.270 -4.222 1.00 90.62 79 MET A CA 1
ATOM 592 C C . MET A 1 79 ? 14.325 2.054 -3.738 1.00 90.62 79 MET A C 1
ATOM 594 O O . MET A 1 79 ? 14.700 2.000 -2.564 1.00 90.62 79 MET A O 1
ATOM 598 N N . THR A 1 80 ? 14.949 2.796 -4.646 1.00 86.19 80 THR A N 1
ATOM 599 C CA . THR A 1 80 ? 16.166 3.564 -4.377 1.00 86.19 80 THR A CA 1
ATOM 600 C C . THR A 1 80 ? 15.870 5.062 -4.354 1.00 86.19 80 THR A C 1
ATOM 602 O O . THR A 1 80 ? 14.986 5.573 -5.050 1.00 86.19 80 THR A O 1
ATOM 605 N N . SER A 1 81 ? 16.595 5.798 -3.511 1.00 78.50 81 SER A N 1
ATOM 606 C CA . SER A 1 81 ? 16.603 7.259 -3.577 1.00 78.50 81 SER A CA 1
ATOM 607 C C . SER A 1 81 ? 17.501 7.677 -4.735 1.00 78.50 81 SER A C 1
ATOM 609 O O . SER A 1 81 ? 18.701 7.406 -4.710 1.00 78.50 81 SER A O 1
ATOM 611 N N . GLY A 1 82 ? 16.932 8.343 -5.739 1.00 67.31 82 GLY A N 1
ATOM 612 C CA . GLY A 1 82 ? 17.726 8.981 -6.788 1.00 67.31 82 GLY A CA 1
ATOM 613 C C . GLY A 1 82 ? 18.570 10.131 -6.230 1.00 67.31 82 GLY A C 1
ATOM 614 O O . GLY A 1 82 ? 18.269 10.676 -5.167 1.00 67.31 82 GLY A O 1
ATOM 615 N N . VAL A 1 83 ? 19.622 10.515 -6.948 1.00 60.66 83 VAL A N 1
ATOM 616 C CA . VAL A 1 83 ? 20.406 11.720 -6.652 1.00 60.66 83 VAL A CA 1
ATOM 617 C C . VAL A 1 83 ? 19.754 12.895 -7.387 1.00 60.66 83 VAL A C 1
ATOM 619 O O . VAL A 1 83 ? 19.593 12.837 -8.601 1.00 60.66 83 VAL A O 1
ATOM 622 N N . VAL A 1 84 ? 19.338 13.934 -6.659 1.00 60.69 84 VAL A N 1
ATOM 623 C CA . VAL A 1 84 ? 18.625 15.112 -7.210 1.00 60.69 84 VAL A CA 1
ATOM 624 C C . VAL A 1 84 ? 19.591 16.272 -7.507 1.00 60.69 84 VAL A C 1
ATOM 626 O O . VAL A 1 84 ? 19.237 17.233 -8.177 1.00 60.69 84 VAL A O 1
ATOM 629 N N . GLY A 1 85 ? 20.835 16.178 -7.033 1.00 55.84 85 GLY A N 1
ATOM 630 C CA . GLY A 1 85 ? 21.895 17.176 -7.187 1.00 55.84 85 GLY A CA 1
ATOM 631 C C . GLY A 1 85 ? 23.182 16.701 -6.509 1.00 55.84 85 GLY A C 1
ATOM 632 O O . GLY A 1 85 ? 23.208 15.596 -5.976 1.00 55.84 85 GLY A O 1
ATOM 633 N N . LYS A 1 86 ? 24.249 17.511 -6.520 1.00 57.88 86 LYS A N 1
ATOM 634 C CA . LYS A 1 86 ? 25.613 17.180 -6.044 1.00 57.88 86 LYS A CA 1
ATOM 635 C C . LYS A 1 86 ? 25.626 16.618 -4.599 1.00 57.88 86 LYS A C 1
ATOM 637 O O . LYS A 1 86 ? 25.819 17.352 -3.640 1.00 57.88 86 LYS A O 1
ATOM 642 N N . GLY A 1 87 ? 25.398 15.310 -4.449 1.00 62.22 87 GLY A N 1
ATOM 643 C CA . GLY A 1 87 ? 25.329 14.598 -3.166 1.00 62.22 87 GLY A CA 1
ATOM 644 C C . GLY A 1 87 ? 23.958 14.566 -2.466 1.00 62.22 87 GLY A C 1
ATOM 645 O O . GLY A 1 87 ? 23.833 13.909 -1.434 1.00 62.22 87 GLY A O 1
ATOM 646 N N . THR A 1 88 ? 22.915 15.211 -3.000 1.00 62.62 88 THR A N 1
ATOM 647 C CA . THR A 1 88 ? 21.587 15.252 -2.356 1.00 62.62 88 THR A CA 1
ATOM 648 C C . THR A 1 88 ? 20.713 14.094 -2.827 1.00 62.62 88 THR A C 1
ATOM 650 O O . THR A 1 88 ? 20.390 13.984 -4.012 1.00 62.62 88 THR A O 1
ATOM 653 N N . LYS A 1 89 ? 20.304 13.228 -1.894 1.00 69.50 89 LYS A N 1
ATOM 654 C CA . LYS A 1 89 ? 19.364 12.132 -2.164 1.00 69.50 89 LYS A CA 1
ATOM 655 C C . LYS A 1 89 ? 17.925 12.642 -2.164 1.00 69.50 89 LYS A C 1
ATOM 657 O O . LYS A 1 89 ? 17.559 13.486 -1.350 1.00 69.50 89 LYS A O 1
ATOM 662 N N . ALA A 1 90 ? 17.103 12.092 -3.050 1.00 68.25 90 ALA A N 1
ATOM 663 C CA . ALA A 1 90 ? 15.671 12.337 -3.065 1.00 68.25 90 ALA A CA 1
ATOM 664 C C . ALA A 1 90 ? 15.040 11.829 -1.763 1.00 68.25 90 ALA A C 1
ATOM 666 O O . ALA A 1 90 ? 15.315 10.705 -1.327 1.00 68.25 90 ALA A O 1
ATOM 667 N N . SER A 1 91 ? 14.158 12.641 -1.183 1.00 70.88 91 SER A N 1
ATOM 668 C CA . SER A 1 91 ? 13.329 12.272 -0.031 1.00 70.88 91 SER A CA 1
ATOM 669 C C . SER A 1 91 ? 12.373 11.119 -0.355 1.00 70.88 91 SER A C 1
ATOM 671 O O . SER A 1 91 ? 12.060 10.313 0.516 1.00 70.88 91 SER A O 1
ATOM 673 N N . VAL A 1 92 ? 11.957 10.995 -1.619 1.00 79.31 92 VAL A N 1
ATOM 674 C CA . VAL A 1 92 ? 11.080 9.921 -2.096 1.00 79.31 92 VAL A CA 1
ATOM 675 C C . VAL A 1 92 ? 11.904 8.833 -2.782 1.00 79.31 92 VAL A C 1
ATOM 677 O O . VAL A 1 92 ? 12.605 9.089 -3.763 1.00 79.31 92 VAL A O 1
ATOM 680 N N . LYS A 1 93 ? 11.794 7.598 -2.279 1.00 87.12 93 LYS A N 1
ATOM 681 C CA . LYS A 1 93 ? 12.330 6.410 -2.954 1.00 87.12 93 LYS A CA 1
ATOM 682 C C . LYS A 1 93 ? 11.461 6.082 -4.164 1.00 87.12 93 LYS A C 1
ATOM 684 O O . LYS A 1 93 ? 10.236 6.093 -4.077 1.00 87.12 93 LYS A O 1
ATOM 689 N N . THR A 1 94 ? 12.094 5.766 -5.284 1.00 89.50 94 THR A N 1
ATOM 690 C CA . THR A 1 94 ? 11.418 5.386 -6.533 1.00 89.50 94 THR A CA 1
ATOM 691 C C . THR A 1 94 ? 11.986 4.065 -7.039 1.00 89.50 94 THR A C 1
ATOM 693 O O . THR A 1 94 ? 13.083 3.699 -6.614 1.00 89.50 94 THR A O 1
ATOM 696 N N . PRO A 1 95 ? 11.294 3.352 -7.941 1.00 91.88 95 PRO A N 1
ATOM 697 C CA . PRO A 1 95 ? 11.820 2.112 -8.494 1.00 91.88 95 PRO A CA 1
ATOM 698 C C . PRO A 1 95 ? 13.204 2.313 -9.121 1.00 91.88 95 PRO A C 1
ATOM 700 O O . PRO A 1 95 ? 13.453 3.319 -9.804 1.00 91.88 95 PRO A O 1
ATOM 703 N N . SER A 1 96 ? 14.099 1.364 -8.849 1.00 90.19 96 SER A N 1
ATOM 704 C CA . SER A 1 96 ? 15.462 1.344 -9.366 1.00 90.19 96 SER A CA 1
ATOM 705 C C . SER A 1 96 ? 15.452 1.262 -10.889 1.00 90.19 96 SER A C 1
ATOM 707 O O . SER A 1 96 ? 14.640 0.559 -11.480 1.00 90.19 96 SER A O 1
ATOM 709 N N . MET A 1 97 ? 16.379 1.977 -11.521 1.00 90.56 97 MET A N 1
ATOM 710 C CA . MET A 1 97 ? 16.613 1.906 -12.967 1.00 90.56 97 MET A CA 1
ATOM 711 C C . MET A 1 97 ? 17.831 1.031 -13.304 1.00 90.56 97 MET A C 1
ATOM 713 O O . MET A 1 97 ? 18.365 1.116 -14.407 1.00 90.56 97 MET A O 1
ATOM 717 N N . GLU A 1 98 ? 18.301 0.222 -12.348 1.00 90.12 98 GLU A N 1
ATOM 718 C CA . GLU A 1 98 ? 19.368 -0.754 -12.572 1.00 90.12 98 GLU A CA 1
ATOM 719 C C . GLU A 1 98 ? 19.013 -1.734 -13.696 1.00 90.12 98 GLU A C 1
ATOM 721 O O . GLU A 1 98 ? 17.845 -2.013 -13.982 1.00 90.12 98 GLU A O 1
ATOM 726 N N . ARG A 1 99 ? 20.058 -2.250 -14.345 1.00 92.81 99 ARG A N 1
ATOM 727 C CA . ARG A 1 99 ? 19.926 -3.230 -15.416 1.00 92.81 99 ARG A CA 1
ATOM 728 C C . ARG A 1 99 ? 19.342 -4.533 -14.866 1.00 92.81 99 ARG A C 1
ATOM 730 O O . ARG A 1 99 ? 19.872 -5.090 -13.910 1.00 92.81 99 ARG A O 1
ATOM 737 N N . ASP A 1 100 ? 18.324 -5.052 -15.537 1.00 92.00 100 ASP A N 1
ATOM 738 C CA . ASP A 1 100 ? 17.696 -6.338 -15.252 1.00 92.00 100 ASP A CA 1
ATOM 739 C C . ASP A 1 100 ? 17.504 -7.119 -16.558 1.00 92.00 100 ASP A C 1
ATOM 741 O O . ASP A 1 100 ? 16.627 -6.827 -17.373 1.00 92.00 100 ASP A O 1
ATOM 745 N N . ILE A 1 101 ? 18.348 -8.133 -16.760 1.00 93.62 101 ILE A N 1
ATOM 746 C CA . ILE A 1 101 ? 18.325 -8.978 -17.963 1.00 93.62 101 ILE A CA 1
ATOM 747 C C . ILE A 1 101 ? 17.003 -9.749 -18.057 1.00 93.62 101 ILE A C 1
ATOM 749 O O . ILE A 1 101 ? 16.500 -9.987 -19.151 1.00 93.62 101 ILE A O 1
ATOM 753 N N . SER A 1 102 ? 16.393 -10.087 -16.919 1.00 92.75 102 SER A N 1
ATOM 754 C CA . SER A 1 102 ? 15.137 -10.838 -16.881 1.00 92.75 102 SER A CA 1
ATOM 755 C C . SER A 1 102 ? 13.921 -10.012 -17.321 1.00 92.75 102 SER A C 1
ATOM 757 O O . SER A 1 102 ? 12.834 -10.571 -17.480 1.00 92.75 102 SER A O 1
ATOM 759 N N . ARG A 1 103 ? 14.105 -8.697 -17.492 1.00 92.19 103 ARG A N 1
ATOM 760 C CA . ARG A 1 103 ? 13.112 -7.728 -17.970 1.00 92.19 103 ARG A CA 1
ATOM 761 C C . ARG A 1 103 ? 13.475 -7.159 -19.344 1.00 92.19 103 ARG A C 1
ATOM 763 O O . ARG A 1 103 ? 12.839 -6.209 -19.796 1.00 92.19 103 ARG A O 1
ATOM 770 N N . ALA A 1 104 ? 14.474 -7.719 -20.027 1.00 95.19 104 ALA A N 1
ATOM 771 C CA . ALA A 1 104 ? 14.900 -7.246 -21.338 1.00 95.19 104 ALA A CA 1
ATOM 772 C C . ALA A 1 104 ? 13.742 -7.224 -22.354 1.00 95.19 104 ALA A C 1
ATOM 774 O O . ALA A 1 104 ? 13.035 -8.211 -22.532 1.00 95.19 104 ALA A O 1
ATOM 775 N N . GLY A 1 105 ? 13.549 -6.080 -23.014 1.00 93.56 105 GLY A N 1
ATOM 776 C CA . GLY A 1 105 ? 12.493 -5.863 -24.006 1.00 93.56 105 GLY A CA 1
ATOM 777 C C . GLY A 1 105 ? 11.078 -5.755 -23.429 1.00 93.56 105 GLY A C 1
ATOM 778 O O . GLY A 1 105 ? 10.118 -5.856 -24.188 1.00 93.56 105 GLY A O 1
ATOM 779 N N . THR A 1 106 ? 10.931 -5.566 -22.114 1.00 95.44 106 THR A N 1
ATOM 780 C CA . THR A 1 106 ? 9.620 -5.512 -21.447 1.00 95.44 106 THR A CA 1
ATOM 781 C C . THR 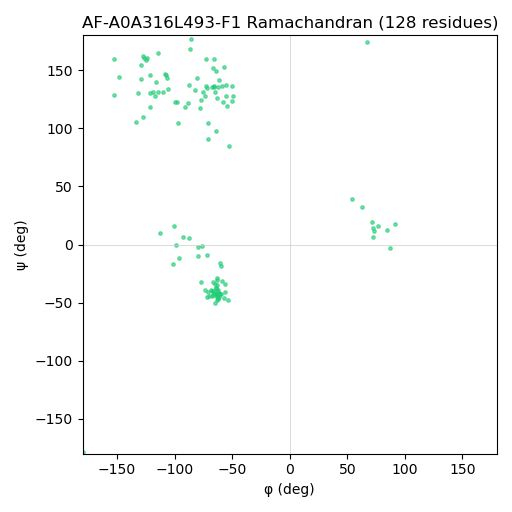A 1 106 ? 9.311 -4.141 -20.847 1.00 95.44 106 THR A C 1
ATOM 783 O O . THR A 1 106 ? 10.187 -3.292 -20.654 1.00 95.44 106 THR A O 1
ATOM 786 N N . THR A 1 107 ? 8.037 -3.933 -20.524 1.00 95.94 107 THR A N 1
ATOM 787 C CA . THR A 1 107 ? 7.555 -2.794 -19.745 1.00 95.94 107 THR A CA 1
ATOM 788 C C . THR A 1 107 ? 6.848 -3.322 -18.507 1.00 95.94 107 THR A C 1
ATOM 790 O O . THR A 1 107 ? 5.984 -4.188 -18.618 1.00 95.94 107 THR A O 1
ATOM 793 N N . ILE A 1 108 ? 7.203 -2.790 -17.340 1.00 95.56 108 ILE A N 1
ATOM 794 C CA . ILE A 1 108 ? 6.595 -3.154 -16.056 1.00 95.56 108 ILE A CA 1
ATOM 795 C C . ILE A 1 108 ? 6.040 -1.921 -15.355 1.00 95.56 108 ILE A C 1
ATOM 797 O O . ILE A 1 108 ? 6.458 -0.789 -15.615 1.00 95.56 108 ILE A O 1
ATOM 801 N N . GLU A 1 109 ? 5.137 -2.152 -14.413 1.00 94.88 109 GLU A N 1
ATOM 802 C CA . GLU A 1 109 ? 4.612 -1.118 -13.534 1.00 94.88 109 GLU A CA 1
ATOM 803 C C . GLU A 1 109 ? 4.942 -1.444 -12.079 1.00 94.88 109 GLU A C 1
ATOM 805 O O . GLU A 1 109 ? 4.764 -2.571 -11.619 1.00 94.88 109 GLU A O 1
ATOM 810 N N . ALA A 1 110 ? 5.468 -0.459 -11.355 1.00 92.69 110 ALA A N 1
ATOM 811 C CA . ALA A 1 110 ? 5.840 -0.600 -9.957 1.00 92.69 110 ALA A CA 1
ATOM 812 C C . ALA A 1 110 ? 5.751 0.752 -9.243 1.00 92.69 110 ALA A C 1
ATOM 814 O O . ALA A 1 110 ? 6.307 1.751 -9.700 1.00 92.69 110 ALA A O 1
ATOM 815 N N . GLY A 1 111 ? 5.058 0.799 -8.104 1.00 88.44 111 GLY A N 1
ATOM 816 C CA . GLY A 1 111 ? 5.088 1.957 -7.200 1.00 88.44 111 GLY A CA 1
ATOM 817 C C . GLY A 1 111 ? 4.545 3.243 -7.821 1.00 88.44 111 GLY A C 1
ATOM 818 O O . GLY A 1 111 ? 5.047 4.324 -7.521 1.00 88.44 111 GLY A O 1
ATOM 819 N N . GLY A 1 112 ? 3.570 3.125 -8.727 1.00 91.06 112 GLY A N 1
ATOM 820 C CA . GLY A 1 112 ? 3.017 4.253 -9.482 1.00 91.06 112 GLY A CA 1
ATOM 821 C C . GLY A 1 112 ? 3.908 4.739 -10.630 1.00 91.06 112 GLY A C 1
ATOM 822 O O . GLY A 1 112 ? 3.706 5.845 -11.130 1.00 91.06 112 GLY A O 1
ATOM 823 N N . PHE A 1 113 ? 4.899 3.948 -11.051 1.00 93.38 113 PHE A N 1
ATOM 824 C CA . PHE A 1 113 ? 5.739 4.231 -12.212 1.00 93.38 113 PHE A CA 1
ATOM 825 C C . PHE A 1 113 ? 5.649 3.120 -13.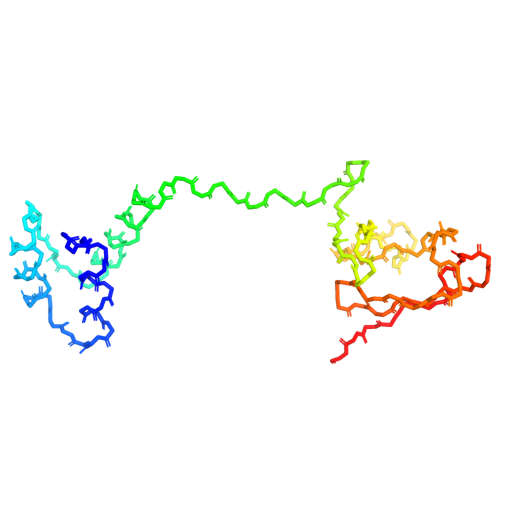250 1.00 93.38 113 PHE A C 1
ATOM 827 O O . PHE A 1 113 ? 5.582 1.944 -12.906 1.00 93.38 113 PHE A O 1
ATOM 834 N N . ARG A 1 114 ? 5.740 3.510 -14.519 1.00 95.31 114 ARG A N 1
ATOM 835 C CA . ARG A 1 114 ? 5.965 2.629 -15.659 1.00 95.31 114 ARG A CA 1
ATOM 836 C C . ARG A 1 114 ? 7.446 2.657 -16.023 1.00 95.31 114 ARG A C 1
ATOM 838 O O . ARG A 1 114 ? 7.994 3.734 -16.289 1.00 95.31 114 ARG A O 1
ATOM 845 N N . LEU A 1 115 ? 8.083 1.491 -16.017 1.00 94.69 115 LEU A N 1
ATOM 846 C CA . LEU A 1 115 ? 9.479 1.301 -16.396 1.00 94.69 115 LEU A CA 1
ATOM 847 C C . LEU A 1 115 ? 9.553 0.536 -17.712 1.00 94.69 115 LEU A C 1
ATOM 849 O O . LEU A 1 115 ? 8.925 -0.510 -17.852 1.00 94.69 115 LEU A O 1
ATOM 853 N N . THR A 1 116 ? 10.346 1.036 -18.653 1.00 95.69 116 THR A N 1
ATOM 854 C CA . THR A 1 116 ? 10.547 0.396 -19.961 1.00 95.69 116 THR A CA 1
ATOM 855 C C . THR A 1 116 ? 11.998 -0.016 -20.104 1.00 95.69 116 THR A C 1
ATOM 857 O O . THR A 1 116 ? 12.897 0.815 -19.943 1.00 95.69 116 THR A O 1
ATOM 860 N N . TYR A 1 117 ? 12.218 -1.281 -20.440 1.00 96.00 117 TYR A N 1
ATOM 861 C CA . TYR A 1 117 ? 13.531 -1.889 -20.582 1.00 96.00 117 TYR A CA 1
ATOM 862 C C . TYR A 1 117 ? 13.860 -2.131 -22.052 1.00 96.00 117 TYR A C 1
ATOM 864 O O . TYR A 1 117 ? 12.991 -2.439 -22.867 1.00 96.00 117 TYR A O 1
ATOM 872 N N . ASP A 1 118 ? 15.134 -1.996 -22.404 1.00 94.44 118 ASP A N 1
ATOM 873 C CA . ASP A 1 118 ? 15.618 -2.358 -23.733 1.00 94.44 118 ASP A CA 1
ATOM 874 C C . ASP A 1 118 ? 15.978 -3.838 -23.858 1.00 94.44 118 ASP A C 1
ATOM 876 O O . ASP A 1 118 ? 15.921 -4.592 -22.889 1.00 94.44 118 ASP A O 1
ATOM 880 N N . SER A 1 119 ? 16.370 -4.262 -25.061 1.00 95.44 119 SER A N 1
ATOM 881 C CA . SER A 1 119 ? 16.753 -5.646 -25.365 1.00 95.44 119 SER A CA 1
ATOM 882 C C . SER A 1 119 ? 17.955 -6.160 -24.567 1.00 95.44 119 SER A C 1
ATOM 884 O O . SER A 1 119 ? 18.170 -7.364 -24.510 1.00 95.44 119 SER A O 1
ATOM 886 N N . ASN A 1 120 ? 18.739 -5.276 -23.947 1.00 94.25 120 ASN A N 1
ATOM 887 C CA . ASN A 1 120 ? 19.885 -5.637 -23.117 1.00 94.25 120 ASN A CA 1
ATOM 888 C C . ASN A 1 120 ? 19.542 -5.632 -21.617 1.00 94.25 120 ASN A C 1
ATOM 890 O O . ASN A 1 120 ? 20.417 -5.928 -20.792 1.00 94.25 120 ASN A O 1
ATOM 894 N N . GLY A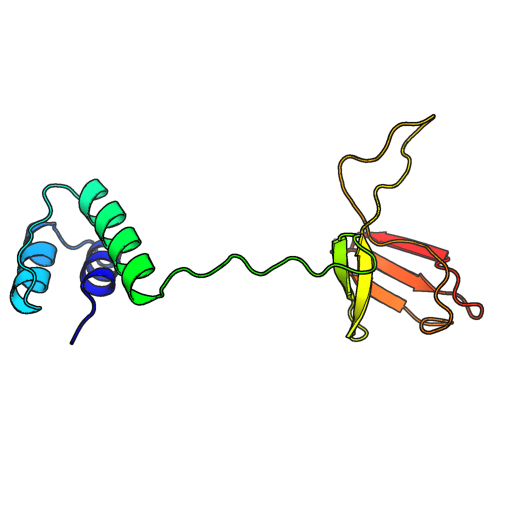 1 121 ? 18.296 -5.304 -21.259 1.00 92.81 121 GLY A N 1
ATOM 895 C CA . GLY A 1 121 ? 17.813 -5.217 -19.885 1.00 92.81 121 GLY A CA 1
ATOM 896 C C . GLY A 1 121 ? 18.093 -3.878 -19.206 1.00 92.81 121 GLY A C 1
ATOM 897 O O . GLY A 1 121 ? 17.957 -3.788 -17.990 1.00 92.81 121 GLY A O 1
ATOM 898 N N . TYR A 1 122 ? 18.506 -2.830 -19.923 1.00 93.19 122 TYR A N 1
ATOM 899 C CA . TYR A 1 122 ? 18.661 -1.500 -19.323 1.00 93.19 122 TYR A CA 1
ATOM 900 C C . TYR A 1 122 ? 17.318 -0.772 -19.268 1.00 93.19 122 TYR A C 1
ATOM 902 O O . TYR A 1 122 ? 16.599 -0.704 -20.267 1.00 93.19 122 TYR A O 1
ATOM 910 N N . CYS A 1 123 ? 16.991 -0.186 -18.113 1.00 92.50 123 CYS A N 1
ATOM 911 C CA . CYS A 1 123 ? 15.804 0.651 -17.966 1.00 92.50 123 CYS A CA 1
ATOM 912 C C . CYS A 1 123 ? 16.000 1.979 -18.718 1.00 92.50 123 CYS A C 1
ATOM 914 O O . CYS A 1 123 ? 16.694 2.880 -18.244 1.00 92.50 123 CYS A O 1
ATOM 916 N N . LYS A 1 124 ? 15.355 2.120 -19.879 1.00 93.56 124 LYS A N 1
ATOM 917 C CA . LYS A 1 124 ? 15.429 3.315 -20.736 1.00 93.56 124 LYS A CA 1
ATOM 918 C C . LYS A 1 124 ? 14.586 4.478 -20.232 1.00 93.56 124 LYS A C 1
ATOM 920 O O . LYS A 1 124 ? 14.947 5.630 -20.447 1.00 93.56 124 LYS A O 1
ATOM 925 N N . SER A 1 125 ? 13.461 4.201 -19.579 1.00 91.56 125 SER A N 1
ATOM 926 C CA . SER A 1 125 ? 12.562 5.253 -19.102 1.00 91.56 125 SER A CA 1
ATOM 927 C C . SER A 1 125 ? 11.846 4.851 -17.827 1.00 91.56 125 SER A C 1
ATOM 929 O O . SER A 1 125 ? 11.423 3.706 -17.692 1.00 91.56 125 SER A O 1
ATOM 931 N N . LYS A 1 126 ? 11.641 5.830 -16.945 1.00 91.56 126 LYS A N 1
ATOM 932 C CA . LYS A 1 126 ? 10.794 5.733 -15.757 1.00 91.56 126 LYS A CA 1
ATOM 933 C C . LYS A 1 126 ? 9.817 6.904 -15.770 1.00 91.56 126 LYS A C 1
ATOM 935 O O . LYS A 1 126 ? 10.231 8.046 -15.571 1.00 91.56 126 LYS A O 1
ATOM 940 N N . ALA A 1 127 ? 8.541 6.628 -16.009 1.00 91.19 127 ALA A N 1
ATOM 941 C CA . ALA A 1 127 ? 7.486 7.638 -16.074 1.00 91.19 127 ALA A CA 1
ATOM 942 C C . ALA A 1 127 ? 6.469 7.415 -14.954 1.00 91.19 127 ALA A C 1
ATOM 944 O O . ALA A 1 127 ? 6.123 6.276 -14.656 1.00 91.19 127 ALA A O 1
ATOM 945 N N . ARG A 1 128 ? 5.990 8.488 -14.320 1.00 90.62 128 ARG A N 1
ATOM 946 C CA . ARG A 1 128 ? 4.935 8.386 -13.305 1.00 90.62 128 ARG A CA 1
ATOM 947 C C . ARG A 1 128 ? 3.596 8.137 -13.996 1.00 90.62 128 ARG A C 1
ATOM 949 O O . ARG A 1 128 ? 3.265 8.844 -14.946 1.00 90.62 128 ARG A O 1
ATOM 956 N N . ILE A 1 129 ? 2.851 7.149 -13.518 1.00 91.50 129 ILE A N 1
ATOM 957 C CA . ILE A 1 129 ? 1.486 6.873 -13.965 1.00 91.50 129 ILE A CA 1
ATOM 958 C C . ILE A 1 129 ? 0.596 7.923 -13.285 1.00 91.50 129 ILE A C 1
ATOM 960 O O . ILE A 1 129 ? 0.706 8.122 -12.072 1.00 91.50 129 ILE A O 1
ATOM 964 N N . LYS A 1 130 ? -0.168 8.675 -14.082 1.00 77.00 130 LYS A N 1
ATOM 965 C CA . LYS A 1 130 ? -1.126 9.677 -13.595 1.00 77.00 130 LYS A CA 1
ATOM 966 C C . LYS A 1 130 ? -2.454 9.026 -13.255 1.00 77.00 130 LYS A C 1
ATOM 968 O O . LYS A 1 130 ? -2.818 8.077 -13.980 1.00 77.00 130 LYS A O 1
#

Nearest PDB structures (foldseek):
  7svw-assembly1_B  TM=3.111E-01  e=7.905E-01  [Scytonema hofmanni] UTEX 2349
  8suk-assembly2_B  TM=3.348E-01  e=8.647E+00  Rhodococcus sp. USK13

Foldseek 3Di:
DDQLLCLLVVCVVVVHDQVSSQVVCVVVPDPDGDPDNVSSNVVSVVSVCVVVDPPDPDPADDDPNAGWWQKPVRDIFGFAFDAPDDPDTHPGTHTDQDFDCVQAQHWIDDPQWIWGHHNRRGTPDIGGHD

Radius of gyration: 24.77 Å; Cα contacts (8 Å, |Δi|>4): 190; chains: 1; bounding box: 55×31×58 Å

pLDDT: mean 85.13, std 10.39, range [52.94, 96.0]

Sequence (130 aa):
MAKFSEIILNGKKDGKTLEEINKELKEAGATFSLKSMSEAEAKAKALKEQEEGFKKGEEPLMVDGVLAIMASDGKPIKMTSGVVGKGTKASVKTPSMERDISRAGTTIEAGGFRLTYDSNGYCKSKARIK